P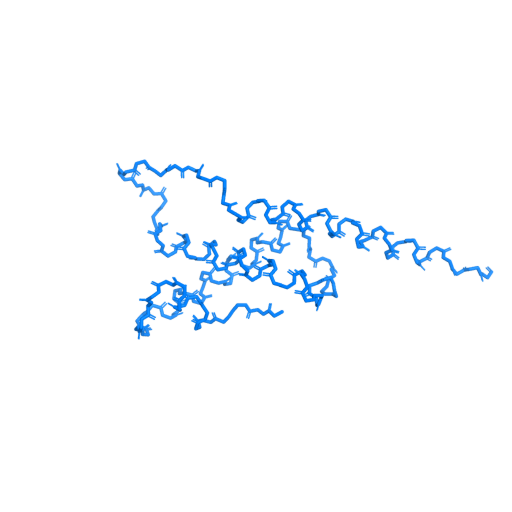rotein AF-A0A288Q6U9-F1 (afdb_monomer)

Structure (mmCIF, N/CA/C/O backbone):
data_AF-A0A288Q6U9-F1
#
_entry.id   AF-A0A288Q6U9-F1
#
loop_
_atom_site.group_PDB
_atom_site.id
_atom_site.type_symbol
_atom_site.label_atom_id
_atom_site.label_alt_id
_atom_site.label_comp_id
_atom_site.label_asym_id
_atom_site.label_entity_id
_atom_site.label_seq_id
_atom_site.pdbx_PDB_ins_code
_atom_site.Cartn_x
_atom_site.Cartn_y
_atom_site.Cartn_z
_atom_site.occupancy
_atom_site.B_iso_or_equiv
_atom_site.auth_seq_id
_atom_site.auth_comp_id
_atom_site.auth_asym_id
_atom_site.auth_atom_id
_atom_site.pdbx_PDB_model_num
ATOM 1 N N . MET A 1 1 ? -7.181 -7.947 3.930 1.00 54.47 1 MET A N 1
ATOM 2 C CA . MET A 1 1 ? -6.429 -8.761 2.941 1.00 54.47 1 MET A CA 1
ATOM 3 C C . MET A 1 1 ? -5.045 -8.141 2.813 1.00 54.47 1 MET A C 1
ATOM 5 O O . MET A 1 1 ? -4.906 -6.974 3.143 1.00 54.47 1 MET A O 1
ATOM 9 N N . ALA A 1 2 ? -4.017 -8.928 2.505 1.00 71.75 2 ALA A N 1
ATOM 10 C CA . ALA A 1 2 ? -2.663 -8.427 2.289 1.00 71.75 2 ALA A CA 1
ATOM 11 C C . ALA A 1 2 ? -2.327 -8.660 0.815 1.00 71.75 2 ALA A C 1
ATOM 13 O O . ALA A 1 2 ? -2.448 -9.798 0.361 1.00 71.75 2 ALA A O 1
ATOM 14 N N . VAL A 1 3 ? -1.955 -7.595 0.098 1.00 92.56 3 VAL A N 1
ATOM 15 C CA . VAL A 1 3 ? -1.509 -7.619 -1.308 1.00 92.56 3 VAL A CA 1
ATOM 16 C C . VAL A 1 3 ? -0.608 -8.822 -1.585 1.00 92.56 3 VAL A C 1
ATOM 18 O O . VAL A 1 3 ? 0.414 -9.003 -0.915 1.00 92.56 3 VAL A O 1
ATOM 21 N N . SER A 1 4 ? -0.972 -9.635 -2.576 1.00 96.50 4 SER A N 1
ATOM 22 C CA . SER A 1 4 ? -0.149 -10.765 -3.001 1.00 96.50 4 SER A CA 1
ATOM 23 C C . SER A 1 4 ? 0.943 -10.329 -3.979 1.00 96.50 4 SER A C 1
ATOM 25 O O . SER A 1 4 ? 0.877 -9.268 -4.605 1.00 96.50 4 SER A O 1
ATOM 27 N N . LEU A 1 5 ? 1.962 -11.177 -4.138 1.00 97.19 5 LEU A N 1
ATOM 28 C CA . LEU A 1 5 ? 3.002 -10.969 -5.143 1.00 97.19 5 LEU A CA 1
ATOM 29 C C . LEU A 1 5 ? 2.411 -10.883 -6.561 1.00 97.19 5 LEU A C 1
ATOM 31 O O . LEU A 1 5 ? 2.811 -10.018 -7.338 1.00 97.19 5 LEU A O 1
ATOM 35 N N . GLU A 1 6 ? 1.424 -11.726 -6.868 1.00 97.19 6 GLU A N 1
ATOM 36 C CA . GLU A 1 6 ? 0.761 -11.754 -8.174 1.00 97.19 6 GLU A CA 1
ATOM 37 C C . GLU A 1 6 ? -0.046 -10.480 -8.453 1.00 97.19 6 GLU A C 1
ATOM 39 O O . GLU A 1 6 ? -0.039 -9.989 -9.582 1.00 97.19 6 GLU A O 1
ATOM 44 N N . ASP A 1 7 ? -0.662 -9.871 -7.434 1.00 96.62 7 ASP A N 1
ATOM 45 C CA . ASP A 1 7 ? -1.368 -8.590 -7.592 1.00 96.62 7 ASP A CA 1
ATOM 46 C C . ASP A 1 7 ? -0.404 -7.478 -8.027 1.00 96.62 7 ASP A C 1
ATOM 48 O O . ASP A 1 7 ? -0.686 -6.710 -8.953 1.00 96.62 7 ASP A O 1
ATOM 52 N N . LEU A 1 8 ? 0.771 -7.413 -7.391 1.00 97.19 8 LEU A N 1
ATOM 53 C CA . LEU A 1 8 ? 1.791 -6.431 -7.748 1.00 97.19 8 LEU A CA 1
ATOM 54 C C . LEU A 1 8 ? 2.393 -6.718 -9.131 1.00 97.19 8 LEU A C 1
ATOM 56 O O . LEU A 1 8 ? 2.563 -5.789 -9.923 1.00 97.19 8 LEU A O 1
ATOM 60 N N . LYS A 1 9 ? 2.685 -7.984 -9.450 1.00 97.88 9 LYS A N 1
ATOM 61 C CA . LYS A 1 9 ? 3.195 -8.391 -10.771 1.00 97.88 9 LYS A CA 1
ATOM 62 C C . LYS A 1 9 ? 2.209 -8.043 -11.882 1.00 97.88 9 LYS A C 1
ATOM 64 O O . LYS A 1 9 ? 2.611 -7.460 -12.889 1.00 97.88 9 LYS A O 1
ATOM 69 N N . SER A 1 10 ? 0.919 -8.283 -11.657 1.00 97.06 10 SER A N 1
ATOM 70 C CA . SER A 1 10 ? -0.161 -7.893 -12.567 1.00 97.06 10 SER A CA 1
ATOM 71 C C . SER A 1 10 ? -0.217 -6.374 -12.776 1.00 97.06 10 SER A C 1
ATOM 73 O O . SER A 1 10 ? -0.260 -5.907 -13.919 1.00 97.06 10 SER A O 1
ATOM 75 N N . SER A 1 11 ? -0.118 -5.587 -11.698 1.00 94.88 11 SER A N 1
ATOM 76 C CA . SER A 1 11 ? -0.063 -4.116 -11.765 1.00 94.88 11 SER A CA 1
ATOM 77 C C . SER A 1 11 ? 1.135 -3.610 -12.579 1.00 94.88 11 SER A C 1
ATOM 79 O O . SER A 1 11 ? 1.005 -2.682 -13.378 1.00 94.88 11 SER A O 1
ATOM 81 N N . LEU A 1 12 ? 2.298 -4.241 -12.408 1.00 95.88 12 LEU A N 1
ATOM 82 C CA . LEU A 1 12 ? 3.549 -3.865 -13.072 1.00 95.88 12 LEU A CA 1
ATOM 83 C C . LEU A 1 12 ? 3.728 -4.475 -14.469 1.00 95.88 12 LEU A C 1
ATOM 85 O O . LEU A 1 12 ? 4.677 -4.106 -15.158 1.00 95.88 12 LEU A O 1
ATOM 89 N N . ARG A 1 13 ? 2.842 -5.390 -14.891 1.00 96.94 13 ARG A N 1
ATOM 90 C CA . ARG A 1 13 ? 2.994 -6.198 -16.117 1.00 96.94 13 ARG A CA 1
ATOM 91 C C . ARG A 1 13 ? 4.310 -6.990 -16.137 1.00 96.94 13 ARG A C 1
ATOM 93 O O . ARG A 1 13 ? 5.011 -7.022 -17.146 1.00 96.94 13 ARG A O 1
ATOM 100 N N . VAL A 1 14 ? 4.653 -7.598 -15.003 1.00 96.25 14 VAL A N 1
ATOM 101 C CA . VAL A 1 14 ? 5.849 -8.435 -14.835 1.00 96.25 14 VAL A CA 1
ATOM 102 C C . VAL A 1 14 ? 5.449 -9.907 -14.872 1.00 96.25 14 VAL A C 1
ATOM 104 O O . VAL A 1 14 ? 4.903 -10.423 -13.904 1.00 96.25 14 VAL A O 1
ATOM 107 N N . ASP A 1 15 ? 5.792 -10.596 -15.959 1.00 95.50 15 ASP A N 1
ATOM 108 C CA . ASP A 1 15 ? 5.473 -12.023 -16.147 1.00 95.50 15 ASP A CA 1
ATOM 109 C C . ASP A 1 15 ? 6.611 -12.970 -15.702 1.00 95.50 15 ASP A C 1
ATOM 111 O O . ASP A 1 15 ? 6.503 -14.189 -15.803 1.00 95.50 15 ASP A O 1
ATOM 115 N N . SER A 1 16 ? 7.733 -12.419 -15.229 1.00 95.31 16 SER A N 1
ATOM 116 C CA . SER A 1 16 ? 8.934 -13.163 -14.819 1.00 95.31 16 SER A CA 1
ATOM 117 C C . SER A 1 16 ? 9.013 -13.338 -13.302 1.00 95.31 16 SER A C 1
ATOM 119 O O . SER A 1 16 ? 8.503 -12.511 -12.552 1.00 95.31 16 SER A O 1
ATOM 121 N N . GLU A 1 17 ? 9.715 -14.375 -12.846 1.00 97.56 17 GLU A N 1
ATOM 122 C CA . GLU A 1 17 ? 10.010 -14.629 -11.426 1.00 97.56 17 GLU A CA 1
ATOM 123 C C . GLU A 1 17 ? 11.340 -14.007 -10.953 1.00 97.56 17 GLU A C 1
ATOM 125 O O . GLU A 1 17 ? 11.677 -14.044 -9.769 1.00 97.56 17 GLU A O 1
ATOM 130 N N . ALA A 1 18 ? 12.123 -13.413 -11.864 1.00 97.50 18 ALA A N 1
ATOM 131 C CA . ALA A 1 18 ? 13.477 -12.925 -11.569 1.00 97.50 18 ALA A CA 1
ATOM 132 C C . ALA A 1 18 ? 13.533 -11.891 -10.427 1.00 97.50 1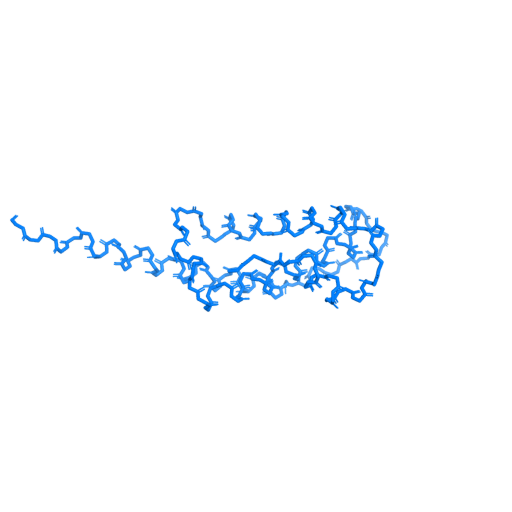8 ALA A C 1
ATOM 134 O O . ALA A 1 18 ? 14.518 -11.833 -9.689 1.00 97.50 18 ALA A O 1
ATOM 135 N N . ASP A 1 19 ? 12.468 -11.103 -10.272 1.00 96.69 19 ASP A N 1
ATOM 136 C CA . ASP A 1 19 ? 12.375 -10.021 -9.292 1.00 96.69 19 ASP A CA 1
ATOM 137 C C . ASP A 1 19 ? 11.474 -10.363 -8.089 1.00 96.69 19 ASP A C 1
ATOM 139 O O . ASP A 1 19 ? 11.256 -9.505 -7.233 1.00 96.69 19 ASP A O 1
ATOM 143 N N . ASP A 1 20 ? 10.978 -11.597 -7.956 1.00 98.00 20 ASP A N 1
ATOM 144 C CA . ASP A 1 20 ? 9.963 -11.967 -6.952 1.00 98.00 20 ASP A CA 1
ATOM 145 C C . ASP A 1 20 ? 10.378 -11.632 -5.515 1.00 98.00 20 ASP A C 1
ATOM 147 O O . ASP A 1 20 ? 9.583 -11.123 -4.715 1.00 98.00 20 ASP A O 1
ATOM 151 N N . LYS A 1 21 ? 11.658 -11.846 -5.187 1.00 97.75 21 LYS A N 1
ATOM 152 C CA . LYS A 1 21 ? 12.213 -11.495 -3.874 1.00 97.75 21 LYS A CA 1
ATOM 153 C C . LYS A 1 21 ? 12.196 -9.984 -3.627 1.00 97.75 21 LYS A C 1
ATOM 155 O O . LYS A 1 21 ? 11.918 -9.556 -2.507 1.00 97.75 21 LYS A O 1
ATOM 160 N N . LEU A 1 22 ? 12.503 -9.180 -4.647 1.00 96.69 22 LEU A N 1
ATOM 161 C CA . LEU A 1 22 ? 12.482 -7.719 -4.549 1.00 96.69 22 LEU A CA 1
ATOM 162 C C . LEU A 1 22 ? 11.047 -7.211 -4.420 1.00 96.69 22 LEU A C 1
ATOM 164 O O . LEU A 1 22 ? 10.755 -6.442 -3.508 1.00 96.69 22 LEU A O 1
ATOM 168 N N . LEU A 1 23 ? 10.149 -7.691 -5.281 1.00 97.62 23 LEU A N 1
ATOM 169 C CA . LEU A 1 23 ? 8.737 -7.316 -5.283 1.00 97.62 23 LEU A CA 1
ATOM 170 C C . LEU A 1 23 ? 8.060 -7.656 -3.951 1.00 97.62 23 LEU A C 1
ATOM 172 O O . LEU A 1 23 ? 7.386 -6.805 -3.374 1.00 97.62 23 LEU A O 1
ATOM 176 N N . SER A 1 24 ? 8.327 -8.841 -3.396 1.00 97.69 24 SER A N 1
ATOM 177 C CA . SER A 1 24 ? 7.840 -9.225 -2.063 1.00 97.69 24 SER A CA 1
ATOM 178 C C . SER A 1 24 ? 8.352 -8.282 -0.967 1.00 97.69 24 SER A C 1
ATOM 180 O O . SER A 1 24 ? 7.601 -7.883 -0.076 1.00 97.69 24 SER A O 1
ATOM 182 N N . GLY A 1 25 ? 9.625 -7.877 -1.045 1.00 97.56 25 GLY A N 1
ATOM 183 C CA . GLY A 1 25 ? 10.206 -6.893 -0.130 1.00 97.56 25 GLY A CA 1
ATOM 184 C C . GLY A 1 25 ? 9.546 -5.516 -0.240 1.00 97.56 25 GLY A C 1
ATOM 185 O O . GLY A 1 25 ? 9.293 -4.875 0.780 1.00 97.56 25 GLY A O 1
ATOM 186 N N . TYR A 1 26 ? 9.214 -5.076 -1.455 1.00 96.94 26 TYR A N 1
ATOM 187 C CA . TYR A 1 26 ? 8.528 -3.804 -1.686 1.00 96.94 26 TYR A CA 1
ATOM 188 C C . TYR A 1 26 ? 7.088 -3.804 -1.180 1.00 96.94 26 TYR A C 1
ATOM 190 O O . TYR A 1 26 ? 6.679 -2.805 -0.590 1.00 96.94 26 TYR A O 1
ATOM 198 N N . ILE A 1 27 ? 6.352 -4.911 -1.327 1.00 97.56 27 ILE A N 1
ATOM 199 C CA . ILE A 1 27 ? 5.018 -5.067 -0.723 1.00 97.56 27 ILE A CA 1
ATOM 200 C C . ILE A 1 27 ? 5.113 -4.902 0.793 1.00 97.56 27 ILE A C 1
ATOM 202 O O . ILE A 1 27 ? 4.381 -4.101 1.372 1.00 97.56 27 ILE A O 1
ATOM 206 N N . LEU A 1 28 ? 6.043 -5.616 1.436 1.00 96.94 28 LEU A N 1
ATOM 207 C CA . LEU A 1 28 ? 6.209 -5.560 2.887 1.00 96.94 28 LEU A CA 1
ATOM 208 C C . LEU A 1 28 ? 6.565 -4.146 3.365 1.00 96.94 28 LEU A C 1
ATOM 210 O O . LEU A 1 28 ? 5.952 -3.645 4.307 1.00 96.94 28 LEU A O 1
ATOM 214 N N . ALA A 1 29 ? 7.529 -3.498 2.707 1.00 95.88 29 ALA A N 1
ATOM 215 C CA . ALA A 1 29 ? 7.943 -2.140 3.045 1.00 95.88 29 ALA A CA 1
ATOM 216 C C . ALA A 1 29 ? 6.794 -1.134 2.873 1.00 95.88 29 ALA A C 1
ATOM 218 O O . ALA A 1 29 ? 6.560 -0.310 3.757 1.00 95.88 29 ALA A O 1
ATOM 219 N N . ALA A 1 30 ? 6.047 -1.229 1.769 1.00 95.00 30 ALA A N 1
ATOM 220 C CA . ALA A 1 30 ? 4.915 -0.353 1.492 1.00 95.00 30 ALA A CA 1
ATOM 221 C C . ALA A 1 30 ? 3.786 -0.546 2.515 1.00 95.00 30 ALA A C 1
ATOM 223 O O . ALA A 1 30 ? 3.300 0.434 3.080 1.00 95.00 30 ALA A O 1
ATOM 224 N N . LEU A 1 31 ? 3.420 -1.796 2.813 1.00 95.12 31 LEU A N 1
ATOM 225 C CA . LEU A 1 31 ? 2.383 -2.116 3.794 1.00 95.12 31 LEU A CA 1
ATOM 226 C C . LEU A 1 31 ? 2.746 -1.588 5.187 1.00 95.12 31 LEU A C 1
ATOM 228 O O . LEU A 1 31 ? 1.906 -0.985 5.855 1.00 95.12 31 LEU A O 1
ATOM 232 N N . GLN A 1 32 ? 3.997 -1.780 5.619 1.00 94.75 32 GLN A N 1
ATOM 233 C CA . GLN A 1 32 ? 4.480 -1.255 6.899 1.00 94.75 32 GLN A CA 1
ATOM 234 C C . GLN A 1 32 ? 4.441 0.272 6.930 1.00 94.75 32 GLN A C 1
ATOM 236 O O . GLN A 1 32 ? 3.949 0.845 7.899 1.00 94.75 32 GLN A O 1
ATOM 241 N N . TYR A 1 33 ? 4.911 0.933 5.869 1.00 94.44 33 TYR A N 1
ATOM 242 C CA . TYR A 1 33 ? 4.857 2.390 5.764 1.00 94.44 33 TYR A CA 1
ATOM 243 C C . TYR A 1 33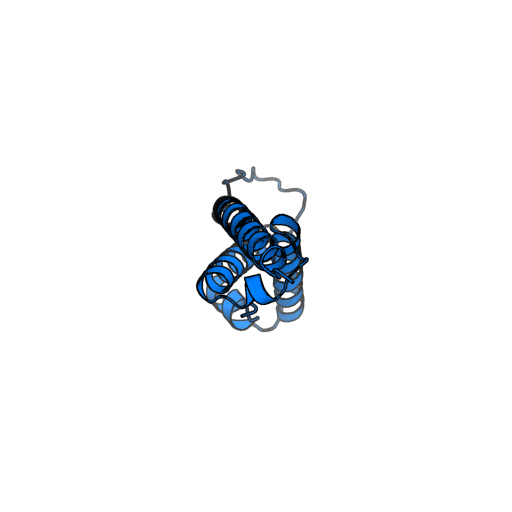 ? 3.421 2.910 5.909 1.00 94.44 33 TYR A C 1
ATOM 245 O O . TYR A 1 33 ? 3.166 3.809 6.709 1.00 94.44 33 TYR A O 1
ATOM 253 N N . ILE A 1 34 ? 2.475 2.309 5.183 1.00 94.38 34 ILE A N 1
ATOM 254 C CA . ILE A 1 34 ? 1.063 2.710 5.187 1.00 94.38 34 ILE A CA 1
ATOM 255 C C . ILE A 1 34 ? 0.428 2.478 6.560 1.00 94.38 34 ILE A C 1
ATOM 257 O O . ILE A 1 34 ? -0.162 3.404 7.116 1.00 94.38 34 ILE A O 1
ATOM 261 N N . LYS A 1 35 ? 0.582 1.283 7.143 1.00 94.56 35 LYS A N 1
ATOM 262 C CA . LYS A 1 35 ? 0.030 0.977 8.472 1.00 94.56 35 LYS A CA 1
ATOM 263 C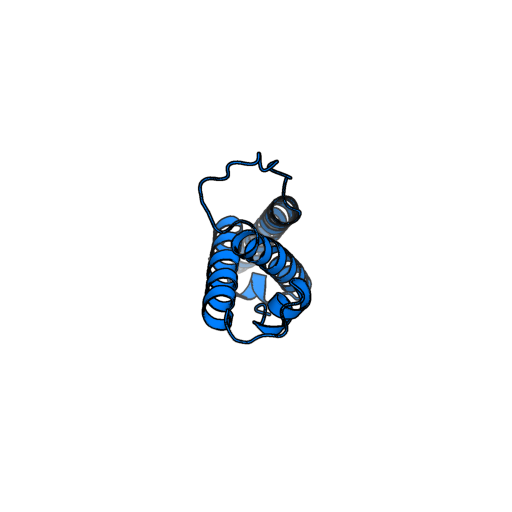 C . LYS A 1 35 ? 0.604 1.892 9.554 1.00 94.56 35 LYS A C 1
ATOM 265 O O . LYS A 1 35 ? -0.156 2.435 10.348 1.00 94.56 35 LYS A O 1
ATOM 270 N N . ASN A 1 36 ? 1.916 2.137 9.542 1.00 94.69 36 ASN A N 1
ATOM 271 C CA . ASN A 1 36 ? 2.562 3.059 10.482 1.00 94.69 36 ASN A CA 1
ATOM 272 C C . ASN A 1 36 ? 2.085 4.504 10.295 1.00 94.69 36 ASN A C 1
ATOM 274 O O . ASN A 1 36 ? 2.021 5.264 11.257 1.00 94.69 36 ASN A O 1
ATOM 278 N N . ALA A 1 37 ? 1.748 4.896 9.065 1.00 94.31 37 ALA A N 1
ATOM 279 C CA . ALA A 1 37 ? 1.203 6.214 8.797 1.00 94.31 37 ALA A CA 1
ATOM 280 C C . ALA A 1 37 ? -0.227 6.373 9.339 1.00 94.31 37 ALA A C 1
ATOM 282 O O . ALA A 1 37 ? -0.571 7.489 9.719 1.00 94.31 37 ALA A O 1
ATOM 283 N N . ILE A 1 38 ? -1.043 5.315 9.365 1.00 95.12 38 ILE A N 1
ATOM 284 C CA . ILE A 1 38 ? -2.449 5.348 9.807 1.00 95.12 38 ILE A CA 1
ATOM 285 C C . ILE A 1 38 ? -2.572 5.142 11.324 1.00 95.12 38 ILE A C 1
ATOM 287 O O . ILE A 1 38 ? -3.221 5.943 11.993 1.00 95.12 38 ILE A O 1
ATOM 291 N N . GLY A 1 39 ? -1.944 4.085 11.845 1.00 93.94 39 GLY A N 1
ATOM 292 C CA . GLY A 1 39 ? -2.042 3.613 13.229 1.00 93.94 39 GLY A CA 1
ATOM 293 C C . GLY A 1 39 ? -2.074 2.081 13.291 1.00 93.94 39 GLY A C 1
ATOM 294 O O . GLY A 1 39 ? -2.689 1.438 12.446 1.00 93.94 39 GLY A O 1
ATOM 295 N N . THR A 1 40 ? -1.393 1.467 14.259 1.00 88.44 40 THR A N 1
ATOM 296 C CA . THR A 1 40 ? -1.141 0.007 14.278 1.00 88.44 40 THR A CA 1
ATOM 297 C C . THR A 1 40 ? -1.693 -0.707 15.509 1.00 88.44 40 THR A C 1
ATOM 299 O O . THR A 1 40 ? -1.312 -1.842 15.774 1.00 88.44 40 THR A O 1
ATOM 302 N N . GLU A 1 41 ? -2.516 -0.036 16.310 1.00 83.69 41 GLU A N 1
ATOM 303 C CA . GLU A 1 41 ? -2.888 -0.524 17.644 1.00 83.69 41 GLU A CA 1
ATOM 304 C C . GLU A 1 41 ? -4.011 -1.566 17.603 1.00 83.69 41 GLU A C 1
ATOM 306 O O . GLU A 1 41 ? -4.133 -2.360 18.534 1.00 83.69 41 GLU A O 1
ATOM 311 N N . ASP A 1 42 ? -4.809 -1.589 16.530 1.00 88.56 42 ASP A N 1
ATOM 312 C CA . ASP A 1 42 ? -5.937 -2.506 16.397 1.00 88.56 42 ASP A CA 1
ATOM 313 C C . ASP A 1 42 ? -6.037 -3.136 15.000 1.00 88.56 42 ASP A C 1
ATOM 315 O O . ASP A 1 42 ? -6.354 -2.474 14.008 1.00 88.56 42 ASP A O 1
ATOM 319 N N . ASP A 1 43 ? -5.803 -4.447 14.928 1.00 90.38 43 ASP A N 1
ATOM 320 C CA . ASP A 1 43 ? -5.931 -5.221 13.691 1.00 90.38 43 ASP A CA 1
ATOM 321 C C . ASP A 1 43 ? -7.388 -5.370 13.222 1.00 90.38 43 ASP A C 1
ATOM 323 O O . ASP A 1 43 ? -7.618 -5.591 12.030 1.00 90.38 43 ASP A O 1
ATOM 327 N N . ALA A 1 44 ? -8.383 -5.211 14.104 1.00 92.94 44 ALA A N 1
ATOM 328 C CA . ALA A 1 44 ? -9.794 -5.312 13.729 1.00 92.94 44 ALA A CA 1
ATOM 329 C C . ALA A 1 44 ? -10.223 -4.175 12.793 1.00 92.94 44 ALA A C 1
ATOM 331 O O . ALA A 1 44 ? -11.046 -4.400 11.908 1.00 92.94 44 ALA A O 1
ATOM 332 N N . PHE A 1 45 ? -9.616 -2.989 12.910 1.00 94.56 45 PHE A N 1
ATOM 333 C CA . PHE A 1 45 ? -9.822 -1.902 11.948 1.00 94.56 45 PHE A CA 1
ATOM 334 C C . PHE A 1 45 ? -9.456 -2.335 10.522 1.00 94.56 45 PHE A C 1
ATOM 336 O O . PHE A 1 45 ? -10.188 -2.085 9.568 1.00 94.56 45 PHE A O 1
ATOM 343 N N . TYR A 1 46 ? -8.338 -3.047 10.379 1.00 94.12 46 TYR A N 1
ATOM 344 C CA . TYR A 1 46 ? -7.850 -3.536 9.091 1.00 94.12 46 TYR A CA 1
ATOM 345 C C . TYR A 1 46 ? -8.605 -4.766 8.575 1.00 94.12 46 TYR A C 1
ATOM 347 O O . TYR A 1 46 ? -8.393 -5.163 7.429 1.00 94.12 46 TYR A O 1
ATOM 355 N N . ALA A 1 47 ? -9.476 -5.372 9.385 1.00 92.50 47 ALA A N 1
ATOM 356 C CA . ALA A 1 47 ? -10.333 -6.476 8.963 1.00 92.50 47 ALA A CA 1
ATOM 357 C C . ALA A 1 47 ? -11.571 -6.001 8.182 1.00 92.50 47 ALA A C 1
ATOM 359 O O . ALA A 1 47 ? -12.154 -6.795 7.442 1.00 92.50 47 ALA A O 1
ATOM 360 N N . ASP A 1 48 ? -11.954 -4.724 8.304 1.00 93.62 48 ASP A N 1
ATOM 361 C CA . ASP A 1 48 ? -13.027 -4.142 7.500 1.00 93.62 48 ASP A CA 1
ATOM 362 C C . ASP A 1 48 ? -12.654 -4.155 6.007 1.00 93.62 48 ASP A C 1
ATOM 364 O O . ASP A 1 48 ? -11.541 -3.791 5.612 1.00 93.62 48 ASP A O 1
ATOM 368 N N . ALA A 1 49 ? -13.592 -4.589 5.161 1.00 93.50 49 ALA A N 1
ATOM 369 C CA . ALA A 1 49 ? -13.352 -4.744 3.730 1.00 93.50 49 ALA A CA 1
ATOM 370 C C . ALA A 1 49 ? -13.052 -3.404 3.039 1.00 93.50 49 ALA A C 1
ATOM 372 O O . ALA A 1 49 ? -12.165 -3.346 2.188 1.00 93.50 49 ALA A O 1
ATOM 373 N N . SER A 1 50 ? -13.737 -2.324 3.425 1.00 92.38 50 SER A N 1
ATOM 374 C CA . SER A 1 50 ? -13.525 -0.990 2.852 1.00 92.38 50 SER A CA 1
ATOM 375 C C . SER A 1 50 ? -12.152 -0.426 3.222 1.00 92.38 50 SER A C 1
ATOM 377 O O . SER A 1 50 ? -11.476 0.165 2.377 1.00 92.38 50 SER A O 1
ATOM 379 N N . VAL A 1 51 ? -11.695 -0.683 4.453 1.00 95.31 51 VAL A N 1
ATOM 380 C CA . VAL A 1 51 ? -10.348 -0.323 4.917 1.00 95.31 51 VAL A CA 1
ATOM 381 C C . VAL A 1 51 ? -9.298 -1.152 4.187 1.00 95.31 51 VAL A C 1
ATOM 383 O O . VAL A 1 51 ? -8.354 -0.591 3.629 1.00 95.31 51 VAL A O 1
ATOM 386 N N . THR A 1 52 ? -9.479 -2.475 4.144 1.00 94.62 52 THR A N 1
ATOM 387 C CA . THR A 1 52 ? -8.590 -3.403 3.433 1.00 94.62 52 THR A CA 1
ATOM 388 C C . THR A 1 52 ? -8.381 -2.960 1.986 1.00 94.62 52 THR A C 1
ATOM 390 O O . THR A 1 52 ? -7.238 -2.823 1.561 1.00 94.62 52 THR A O 1
ATOM 393 N N . THR A 1 53 ? -9.454 -2.688 1.236 1.00 94.69 53 THR A N 1
ATOM 394 C CA . THR A 1 53 ? -9.345 -2.319 -0.184 1.00 94.69 53 THR A CA 1
ATOM 395 C C . THR A 1 53 ? -8.509 -1.056 -0.384 1.00 94.69 53 THR A C 1
ATOM 397 O O . THR A 1 53 ? -7.672 -1.005 -1.283 1.00 94.69 53 THR A O 1
ATOM 400 N N . LEU A 1 54 ? -8.692 -0.043 0.465 1.00 94.88 54 LEU A N 1
ATOM 401 C CA . LEU A 1 54 ? -7.906 1.188 0.400 1.00 94.88 54 LEU A CA 1
ATOM 402 C C . LEU A 1 54 ? -6.427 0.942 0.732 1.00 94.88 54 LEU A C 1
ATOM 404 O O . LEU A 1 54 ? -5.547 1.448 0.033 1.00 94.88 54 LEU A O 1
ATOM 408 N N . VAL A 1 55 ? -6.146 0.138 1.761 1.00 95.06 55 VAL A N 1
ATOM 409 C CA . VAL A 1 55 ? -4.774 -0.244 2.131 1.00 95.06 55 VAL A CA 1
ATOM 410 C C . VAL A 1 55 ? -4.093 -1.016 1.000 1.00 95.06 55 VAL A C 1
ATOM 412 O O . VAL A 1 55 ? -2.935 -0.726 0.689 1.00 95.06 55 VAL A O 1
ATOM 415 N N . ASP A 1 56 ? -4.797 -1.940 0.349 1.00 95.19 56 ASP A N 1
ATOM 416 C CA . ASP A 1 56 ? -4.252 -2.744 -0.748 1.00 95.19 56 ASP A CA 1
ATOM 417 C C . ASP A 1 56 ? -3.900 -1.872 -1.961 1.00 95.19 56 ASP A C 1
ATOM 419 O O . ASP A 1 56 ? -2.781 -1.941 -2.476 1.00 95.19 56 ASP A O 1
ATOM 423 N N . VAL A 1 57 ? -4.801 -0.969 -2.364 1.00 94.06 57 VAL A N 1
ATOM 424 C CA . VAL A 1 57 ? -4.554 -0.016 -3.462 1.00 94.06 57 VAL A CA 1
ATOM 425 C C . VAL A 1 57 ? -3.354 0.881 -3.155 1.00 94.06 57 VAL A C 1
ATOM 427 O O . VAL A 1 57 ? -2.468 1.050 -3.998 1.00 94.06 57 VAL A O 1
ATOM 430 N N . ALA A 1 58 ? -3.289 1.436 -1.943 1.00 93.94 58 ALA A N 1
ATOM 431 C CA . ALA A 1 58 ? -2.168 2.270 -1.523 1.00 93.94 58 ALA A CA 1
ATOM 432 C C . ALA A 1 58 ? -0.844 1.484 -1.517 1.00 93.94 58 ALA A C 1
ATOM 434 O O . ALA A 1 58 ? 0.187 2.019 -1.937 1.00 93.94 58 ALA A O 1
ATOM 435 N N . THR A 1 59 ? -0.880 0.218 -1.090 1.00 95.31 59 THR A N 1
ATOM 436 C CA . THR A 1 59 ? 0.285 -0.678 -1.033 1.00 95.31 59 THR A CA 1
ATOM 437 C C . THR A 1 59 ? 0.809 -0.987 -2.429 1.00 95.31 59 THR A C 1
ATOM 439 O O . THR A 1 59 ? 2.004 -0.818 -2.669 1.00 95.31 59 THR A O 1
ATOM 442 N N . ILE A 1 60 ? -0.067 -1.355 -3.371 1.00 95.44 60 ILE A N 1
ATOM 443 C CA . ILE A 1 60 ? 0.313 -1.609 -4.769 1.00 95.44 60 ILE A CA 1
ATOM 444 C C . ILE A 1 60 ? 0.933 -0.356 -5.392 1.00 95.44 60 ILE A C 1
ATOM 446 O O . ILE A 1 60 ? 1.989 -0.447 -6.021 1.00 95.44 60 ILE A O 1
ATOM 450 N N . ALA A 1 61 ? 0.321 0.815 -5.195 1.00 92.44 61 ALA A N 1
ATOM 451 C CA . ALA A 1 61 ? 0.821 2.070 -5.752 1.00 92.44 61 ALA A CA 1
ATOM 452 C C . ALA A 1 61 ? 2.228 2.414 -5.230 1.00 92.44 61 ALA A C 1
ATOM 454 O O . ALA A 1 61 ? 3.128 2.724 -6.014 1.00 92.44 61 ALA A O 1
ATOM 455 N N . LEU A 1 62 ? 2.443 2.308 -3.917 1.00 92.44 62 LEU A N 1
ATOM 456 C CA . LEU A 1 62 ? 3.729 2.622 -3.299 1.00 92.44 62 LEU A CA 1
ATOM 457 C C . LEU A 1 62 ? 4.810 1.587 -3.652 1.00 92.44 62 LEU A C 1
ATOM 459 O O . LEU A 1 62 ? 5.919 1.968 -4.028 1.00 92.44 62 LEU A O 1
ATOM 463 N N . ALA A 1 63 ? 4.481 0.293 -3.618 1.00 94.38 63 ALA A N 1
ATOM 464 C CA . ALA A 1 63 ? 5.400 -0.774 -4.017 1.00 94.38 63 ALA A CA 1
ATOM 465 C C . ALA A 1 63 ? 5.787 -0.675 -5.504 1.00 94.38 63 ALA A C 1
ATOM 467 O O . ALA A 1 63 ? 6.954 -0.865 -5.856 1.00 94.38 63 ALA A O 1
ATOM 468 N N . SER A 1 64 ? 4.842 -0.295 -6.372 1.00 93.19 64 SER A N 1
ATOM 469 C CA . SER A 1 64 ? 5.120 -0.014 -7.787 1.00 93.19 64 SER A CA 1
ATOM 470 C C . SER A 1 64 ? 6.085 1.162 -7.950 1.00 93.19 64 SER A C 1
ATOM 472 O O . SER A 1 64 ? 6.988 1.118 -8.790 1.00 93.19 64 SER A O 1
ATOM 474 N N . GLY A 1 65 ? 5.942 2.193 -7.112 1.0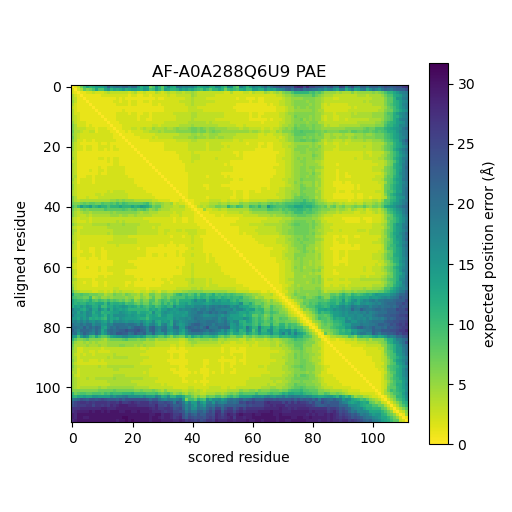0 90.25 65 GLY A N 1
ATOM 475 C CA . GLY A 1 65 ? 6.874 3.316 -7.033 1.00 90.25 65 GLY A CA 1
ATOM 476 C C . GLY A 1 65 ? 8.292 2.878 -6.661 1.00 90.25 65 GLY A C 1
ATOM 477 O O . GLY A 1 65 ? 9.237 3.257 -7.352 1.00 90.25 65 GLY A O 1
ATOM 478 N N . TYR A 1 66 ? 8.446 2.024 -5.644 1.00 91.81 66 TYR A N 1
ATOM 479 C CA . TYR A 1 66 ? 9.752 1.470 -5.254 1.00 91.81 66 TYR A CA 1
ATOM 480 C C . TYR A 1 66 ? 10.419 0.679 -6.381 1.00 91.81 66 TYR A C 1
ATOM 482 O O . TYR A 1 66 ? 11.626 0.801 -6.586 1.00 91.81 66 TYR A O 1
ATOM 490 N N . TYR A 1 67 ? 9.642 -0.098 -7.139 1.00 93.50 67 TYR A N 1
ATOM 491 C CA . TYR A 1 67 ? 10.160 -0.864 -8.272 1.00 93.50 67 TYR A CA 1
ATOM 492 C C . TYR A 1 67 ? 10.532 0.015 -9.474 1.00 93.50 67 TYR A C 1
ATOM 494 O O . TYR A 1 67 ? 11.508 -0.272 -10.171 1.00 93.50 67 TYR A O 1
ATOM 502 N N . THR A 1 68 ? 9.776 1.084 -9.723 1.00 89.88 68 THR A N 1
ATOM 503 C CA . THR A 1 68 ? 9.986 1.978 -10.875 1.00 89.88 68 THR A CA 1
ATOM 504 C C . THR A 1 68 ? 11.136 2.957 -10.629 1.00 89.88 68 THR A C 1
ATOM 506 O O . THR A 1 68 ? 11.945 3.205 -11.521 1.00 89.88 68 THR A O 1
ATOM 509 N N . PHE A 1 69 ? 11.261 3.471 -9.403 1.00 87.25 69 PHE A N 1
ATOM 510 C CA . PHE A 1 69 ? 12.254 4.472 -9.007 1.00 87.25 69 PHE A CA 1
ATOM 511 C C . PHE A 1 69 ? 13.196 3.904 -7.936 1.00 87.25 69 PHE A C 1
ATOM 513 O O . PHE A 1 69 ? 13.149 4.276 -6.767 1.00 87.25 69 PHE A O 1
ATOM 520 N N . ARG A 1 70 ? 14.059 2.965 -8.345 1.00 83.31 70 ARG A N 1
ATOM 521 C CA . ARG A 1 70 ? 14.880 2.142 -7.430 1.00 83.31 70 ARG A CA 1
ATOM 522 C C . ARG A 1 70 ? 16.064 2.867 -6.787 1.00 83.31 70 ARG A C 1
ATOM 524 O O . ARG A 1 70 ? 16.714 2.308 -5.906 1.00 83.31 70 ARG A O 1
ATOM 531 N N . THR A 1 71 ? 16.401 4.067 -7.251 1.00 83.19 71 THR A N 1
ATOM 532 C CA . THR A 1 71 ? 17.569 4.822 -6.791 1.00 83.19 71 THR A CA 1
ATOM 533 C C . THR A 1 71 ? 17.142 6.067 -6.028 1.00 83.19 71 THR A C 1
ATOM 535 O O . THR A 1 71 ? 16.212 6.767 -6.413 1.00 83.19 71 THR A O 1
ATOM 538 N N . SER A 1 72 ? 17.867 6.381 -4.952 1.00 74.50 72 SER A N 1
ATOM 539 C CA . SER A 1 72 ? 17.660 7.616 -4.183 1.00 74.50 72 SER A CA 1
ATOM 540 C C . SER A 1 72 ? 18.058 8.875 -4.959 1.00 74.50 72 SER A C 1
ATOM 542 O O . SER A 1 72 ? 17.606 9.971 -4.636 1.00 74.50 72 SER A O 1
ATOM 544 N N . LEU A 1 73 ? 18.905 8.718 -5.979 1.00 74.56 73 LEU A N 1
ATOM 545 C CA . LEU A 1 73 ? 19.345 9.770 -6.884 1.00 74.56 73 LEU A CA 1
ATOM 546 C C . LEU A 1 73 ? 18.885 9.437 -8.303 1.00 74.56 73 LEU A C 1
ATOM 548 O O . LEU A 1 73 ? 19.076 8.316 -8.776 1.00 74.56 73 LEU A O 1
ATOM 552 N N . SER A 1 74 ? 18.313 10.421 -8.989 1.00 71.75 74 SER A N 1
ATOM 553 C CA . SER A 1 74 ? 17.938 10.336 -10.399 1.00 71.75 74 SER A CA 1
ATOM 554 C C . SER A 1 74 ? 18.515 11.538 -11.140 1.00 71.75 74 SER A C 1
ATOM 556 O O . SER A 1 74 ? 18.485 12.657 -10.633 1.00 71.75 74 SER A O 1
ATOM 558 N N . LEU A 1 75 ? 19.032 11.306 -12.349 1.00 73.94 75 LEU A N 1
ATOM 559 C CA . LEU A 1 75 ? 19.475 12.374 -13.255 1.00 73.94 75 LEU A CA 1
ATOM 560 C C . LEU A 1 75 ? 18.294 13.101 -13.918 1.00 73.94 75 LEU A C 1
ATOM 562 O O . LEU A 1 75 ? 18.470 14.173 -14.489 1.00 73.94 75 LEU A O 1
ATOM 566 N N . VAL A 1 76 ? 17.095 12.518 -13.845 1.00 74.50 76 VAL A 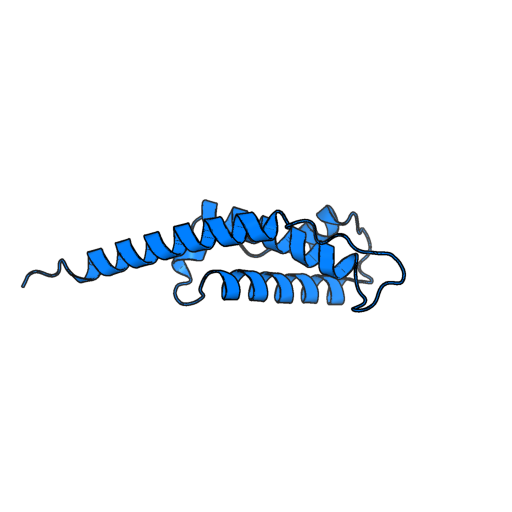N 1
ATOM 567 C CA . VAL A 1 76 ? 15.843 13.099 -14.336 1.00 74.50 76 VAL A CA 1
ATOM 568 C C . VAL A 1 76 ? 15.003 13.529 -13.140 1.00 74.50 76 VAL A C 1
ATOM 570 O O . VAL A 1 76 ? 14.861 12.773 -12.175 1.00 74.50 76 VAL A O 1
ATOM 573 N N . GLN A 1 77 ? 14.438 14.734 -13.204 1.00 66.12 77 GLN A N 1
ATOM 574 C CA . GLN A 1 77 ? 13.565 15.252 -12.157 1.00 66.12 77 GLN A CA 1
ATOM 575 C C . GLN A 1 77 ? 12.331 14.355 -12.006 1.00 66.12 77 GLN A C 1
ATOM 577 O O . GLN A 1 77 ? 11.529 14.221 -12.928 1.00 66.12 77 GLN A O 1
ATOM 582 N N . ALA A 1 78 ? 12.181 13.751 -10.828 1.00 65.06 78 ALA A N 1
ATOM 583 C CA . ALA A 1 78 ? 10.930 13.140 -10.418 1.00 65.06 78 ALA A CA 1
ATOM 584 C C . ALA A 1 78 ? 10.024 14.246 -9.874 1.00 65.06 78 ALA A C 1
ATOM 586 O O . ALA A 1 78 ? 10.416 14.989 -8.971 1.00 65.06 78 ALA A O 1
ATOM 587 N N . PHE A 1 79 ? 8.820 14.371 -10.424 1.00 63.16 79 PHE A N 1
ATOM 588 C CA . PHE A 1 79 ? 7.810 15.222 -9.816 1.00 63.16 79 PHE A CA 1
ATOM 589 C C . PHE A 1 79 ? 7.217 14.462 -8.630 1.00 63.16 79 PHE A C 1
ATOM 591 O O . PHE A 1 79 ? 6.725 13.349 -8.835 1.00 63.16 79 PHE A O 1
ATOM 598 N N . PRO A 1 80 ? 7.245 15.022 -7.408 1.00 59.09 80 PRO A N 1
ATOM 599 C CA . PRO A 1 80 ? 6.443 14.492 -6.322 1.00 59.09 80 PRO A CA 1
ATOM 600 C C . PRO A 1 80 ? 4.980 14.739 -6.688 1.00 59.09 80 PRO A C 1
ATOM 602 O O . PRO A 1 80 ? 4.417 15.795 -6.416 1.00 59.09 80 PRO A O 1
ATOM 605 N N . VAL A 1 81 ? 4.376 13.787 -7.390 1.00 53.25 81 VAL A N 1
ATOM 606 C CA . VAL A 1 81 ? 2.925 13.731 -7.488 1.00 53.25 81 VAL A CA 1
ATOM 607 C C . VAL A 1 81 ? 2.468 13.282 -6.115 1.00 53.25 81 VAL A C 1
ATOM 609 O O . VAL A 1 81 ? 2.987 12.288 -5.600 1.00 53.25 81 VAL A O 1
ATOM 612 N N . ASP A 1 82 ? 1.554 14.035 -5.507 1.00 56.91 82 ASP A N 1
ATOM 613 C CA . ASP A 1 82 ? 0.874 13.581 -4.302 1.00 56.91 82 ASP A CA 1
ATOM 614 C C . ASP A 1 82 ? 0.229 12.243 -4.667 1.00 56.91 82 ASP A C 1
ATOM 616 O O . ASP A 1 82 ? -0.707 12.182 -5.468 1.00 56.91 82 ASP A O 1
ATOM 620 N N . LEU A 1 83 ? 0.865 11.151 -4.241 1.00 59.53 83 LEU A N 1
ATOM 621 C CA . LEU A 1 83 ? 0.468 9.819 -4.662 1.00 59.53 83 LEU A CA 1
ATOM 622 C C . LEU A 1 83 ? -0.992 9.658 -4.250 1.00 59.53 83 LEU A C 1
ATOM 624 O O . LEU A 1 83 ? -1.367 10.083 -3.158 1.00 59.53 83 LEU A O 1
ATOM 628 N N . ALA A 1 84 ? -1.801 8.978 -5.063 1.00 68.44 84 ALA A N 1
ATOM 629 C CA . ALA A 1 84 ? -3.116 8.515 -4.613 1.00 68.44 84 ALA A CA 1
ATOM 630 C C . ALA A 1 84 ? -3.020 7.870 -3.207 1.00 68.44 84 ALA A C 1
ATOM 632 O O . ALA A 1 84 ? -3.902 8.044 -2.373 1.00 68.44 84 ALA A O 1
ATOM 633 N N . THR A 1 85 ? -1.875 7.243 -2.907 1.00 81.94 85 THR A N 1
ATOM 634 C CA . THR A 1 85 ? -1.439 6.776 -1.586 1.00 81.94 85 THR A CA 1
ATOM 635 C C . THR A 1 85 ? -1.571 7.817 -0.461 1.00 81.94 85 THR A C 1
ATOM 637 O O . THR A 1 85 ? -2.101 7.469 0.585 1.00 81.94 85 THR A O 1
ATOM 640 N N . ASN A 1 86 ? -1.142 9.072 -0.624 1.00 87.19 86 ASN A N 1
ATOM 641 C CA . ASN A 1 86 ? -1.206 10.091 0.435 1.00 87.19 86 ASN A CA 1
ATOM 642 C C . ASN A 1 86 ? -2.645 10.511 0.748 1.00 87.19 86 ASN A C 1
ATOM 644 O O . ASN A 1 86 ? -3.016 10.595 1.920 1.00 87.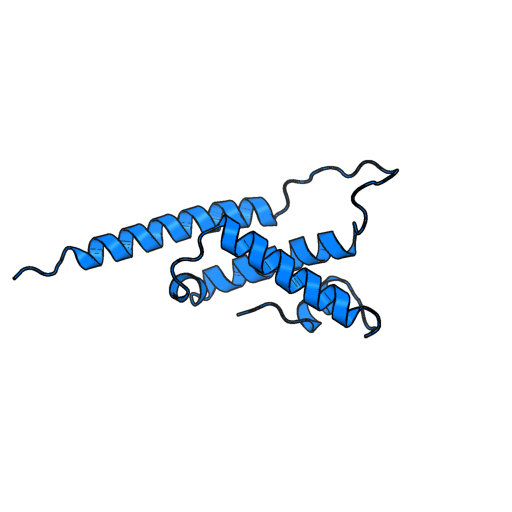19 86 ASN A O 1
ATOM 648 N N . SER A 1 87 ? -3.473 10.718 -0.281 1.00 89.69 87 SER A N 1
ATOM 649 C CA . SER A 1 87 ? -4.902 10.995 -0.087 1.00 89.69 87 SER A CA 1
ATOM 650 C C . SER A 1 87 ? -5.615 9.813 0.581 1.00 89.69 87 SER A C 1
ATOM 652 O O . SER A 1 87 ? -6.393 10.016 1.513 1.00 89.69 87 SER A O 1
ATOM 654 N N . ILE A 1 88 ? -5.295 8.578 0.174 1.00 93.56 88 ILE A N 1
ATOM 655 C CA . ILE A 1 88 ? -5.828 7.357 0.795 1.00 93.56 88 ILE A CA 1
ATOM 656 C C . ILE A 1 88 ? -5.379 7.240 2.260 1.00 93.56 88 ILE A C 1
ATOM 658 O O . ILE A 1 88 ? -6.208 6.984 3.129 1.00 93.56 88 ILE A O 1
ATOM 662 N N . ILE A 1 89 ? -4.099 7.479 2.568 1.00 94.06 89 ILE A N 1
ATOM 663 C CA . ILE A 1 89 ? -3.585 7.479 3.948 1.00 94.06 89 ILE A CA 1
ATOM 664 C C . ILE A 1 89 ? -4.317 8.530 4.790 1.00 94.06 89 ILE A C 1
ATOM 666 O O . ILE A 1 89 ? -4.699 8.241 5.921 1.00 94.06 89 ILE A O 1
ATOM 670 N N . ALA A 1 90 ? -4.539 9.738 4.264 1.00 93.81 90 ALA A N 1
ATOM 671 C CA . ALA A 1 90 ? -5.253 10.792 4.982 1.00 93.81 90 ALA A CA 1
ATOM 672 C C . ALA 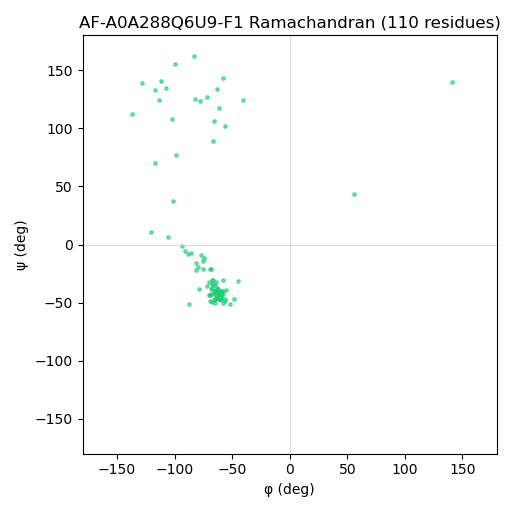A 1 90 ? -6.707 10.399 5.293 1.00 93.81 90 ALA A C 1
ATOM 674 O O . ALA A 1 90 ? -7.161 10.575 6.424 1.00 93.81 90 ALA A O 1
ATOM 675 N N . GLN A 1 91 ? -7.412 9.810 4.324 1.00 94.62 91 GLN A N 1
ATOM 676 C CA . GLN A 1 91 ? -8.757 9.277 4.536 1.00 94.62 91 GLN A CA 1
ATOM 677 C C . GLN A 1 91 ? -8.759 8.166 5.596 1.00 94.62 91 GLN A C 1
ATOM 679 O O . GLN A 1 91 ? -9.568 8.190 6.522 1.00 94.62 91 GLN A O 1
ATOM 684 N N . LEU A 1 92 ? -7.822 7.220 5.502 1.00 95.88 92 LEU A N 1
ATOM 685 C CA . LEU A 1 92 ? -7.705 6.104 6.439 1.00 95.88 92 LEU A CA 1
ATOM 686 C C . LEU A 1 92 ? -7.357 6.558 7.859 1.00 95.88 92 LEU A C 1
ATOM 688 O O . LEU A 1 92 ? -7.887 5.990 8.807 1.00 95.88 92 LEU A O 1
ATOM 692 N N . ARG A 1 93 ? -6.546 7.610 8.025 1.00 96.31 93 ARG A N 1
ATOM 693 C CA . ARG A 1 93 ? -6.304 8.252 9.330 1.00 96.31 93 ARG A CA 1
ATOM 694 C C . ARG A 1 93 ? -7.591 8.790 9.948 1.00 96.31 93 ARG A C 1
ATOM 696 O O . ARG A 1 93 ? -7.822 8.582 11.134 1.00 96.31 93 ARG A O 1
ATOM 703 N N . GLY A 1 94 ? -8.428 9.459 9.153 1.00 95.81 94 GLY A N 1
ATOM 704 C CA . GLY A 1 94 ? -9.733 9.944 9.609 1.00 95.81 94 GLY A CA 1
ATOM 705 C C . GLY A 1 94 ? -10.651 8.799 10.037 1.00 95.81 94 GLY A C 1
ATOM 706 O O . GLY A 1 94 ? -11.224 8.835 11.124 1.00 95.81 94 GLY A O 1
ATOM 707 N N . ASN A 1 95 ? -10.720 7.741 9.227 1.00 95.88 95 ASN A N 1
ATOM 708 C CA . ASN A 1 95 ? -11.497 6.545 9.552 1.00 95.88 95 ASN A CA 1
ATOM 709 C C . ASN A 1 95 ? -10.987 5.859 10.829 1.00 95.88 95 ASN A C 1
ATOM 711 O O . ASN A 1 95 ? -11.789 5.459 11.666 1.00 95.88 95 ASN A O 1
ATOM 715 N N . TYR A 1 96 ? -9.667 5.754 10.997 1.00 96.19 96 TYR A N 1
ATOM 716 C CA . TYR A 1 96 ? -9.048 5.153 12.177 1.00 96.19 96 TYR A CA 1
ATOM 717 C C . TYR A 1 96 ? -9.329 5.966 13.446 1.00 96.19 96 TYR A C 1
ATOM 719 O O . TYR A 1 96 ? -9.677 5.402 14.479 1.00 96.19 96 TYR A O 1
ATOM 727 N N . ALA A 1 97 ? -9.260 7.298 13.362 1.00 94.75 97 ALA A N 1
ATOM 728 C CA . ALA A 1 97 ? -9.609 8.176 14.476 1.00 94.75 97 ALA A CA 1
ATOM 729 C C . ALA A 1 97 ? -11.078 8.009 14.904 1.00 94.75 97 ALA A C 1
ATOM 731 O O . ALA A 1 97 ? -11.354 7.902 16.099 1.00 94.75 97 ALA A O 1
ATOM 732 N N . ASN A 1 98 ? -12.006 7.926 13.944 1.00 94.56 98 ASN A N 1
ATOM 733 C CA . ASN A 1 98 ? -13.421 7.667 14.231 1.00 94.56 98 ASN A CA 1
ATOM 734 C C . ASN A 1 98 ? -13.623 6.285 14.867 1.00 94.56 98 ASN A C 1
ATOM 736 O O . ASN A 1 98 ? -14.300 6.176 15.885 1.00 94.56 98 ASN A O 1
ATOM 740 N N . TYR A 1 99 ? -12.973 5.252 14.325 1.00 94.38 99 TYR A N 1
ATOM 741 C CA . TYR A 1 99 ? -13.010 3.892 14.864 1.00 94.38 99 TYR A CA 1
ATOM 742 C C . TYR A 1 99 ? -12.567 3.832 16.336 1.00 94.38 99 TYR A C 1
ATOM 744 O O . TYR A 1 99 ? -13.248 3.241 17.176 1.00 94.38 99 TYR A O 1
ATOM 752 N N . LEU A 1 100 ? -11.450 4.485 16.673 1.00 92.75 100 LEU A N 1
ATOM 753 C CA . LEU A 1 100 ? -10.966 4.553 18.053 1.00 92.75 100 LEU A CA 1
ATOM 754 C C . LEU A 1 100 ? -11.922 5.334 18.963 1.00 92.75 100 LEU A C 1
ATOM 756 O O . LEU A 1 100 ? -12.144 4.925 20.104 1.00 92.75 100 LEU A O 1
ATOM 760 N N . ALA A 1 101 ? -12.501 6.433 18.472 1.00 91.06 101 ALA A N 1
ATOM 761 C CA . ALA A 1 101 ? -13.466 7.227 19.229 1.00 91.06 101 ALA A CA 1
ATOM 762 C C . ALA A 1 101 ? -14.737 6.426 19.553 1.00 91.06 101 ALA A C 1
ATOM 764 O O . ALA A 1 101 ? -15.198 6.440 20.693 1.00 91.06 101 ALA A O 1
ATOM 765 N N . GLU A 1 102 ? -15.270 5.681 18.583 1.00 90.50 102 GLU A N 1
ATOM 766 C CA . GLU A 1 102 ? -16.422 4.796 18.775 1.00 90.50 102 GLU A CA 1
ATOM 767 C C . GLU A 1 102 ? -16.106 3.676 19.773 1.00 90.50 102 GLU A C 1
ATOM 769 O O . GLU A 1 102 ? -16.884 3.429 20.694 1.00 90.50 102 GLU A O 1
ATOM 774 N N . LYS A 1 103 ? -14.931 3.047 19.665 1.00 86.69 103 LYS A N 1
ATOM 775 C CA . LYS A 1 103 ? -14.496 2.000 20.600 1.00 86.69 103 LYS A CA 1
ATOM 776 C C . LYS A 1 103 ? -14.329 2.525 22.031 1.00 86.69 103 LYS A C 1
ATOM 778 O O . LYS A 1 103 ? -14.742 1.857 22.975 1.00 86.69 103 LYS A O 1
ATOM 783 N N . GLY A 1 104 ? -13.766 3.724 22.195 1.00 75.56 104 GLY A N 1
ATOM 784 C CA . GLY A 1 104 ? -13.639 4.393 23.494 1.00 75.56 104 GLY A CA 1
ATOM 785 C C . GLY A 1 104 ? -14.984 4.829 24.085 1.00 75.56 104 GLY A C 1
ATOM 786 O O . GLY A 1 104 ? -15.172 4.752 25.296 1.00 75.56 104 GLY A O 1
ATOM 787 N N . ALA A 1 105 ? -15.948 5.218 23.246 1.00 59.12 105 ALA A N 1
ATOM 788 C CA . ALA A 1 105 ? -17.319 5.491 23.678 1.00 59.12 105 ALA A CA 1
ATOM 789 C C . ALA A 1 105 ? -18.050 4.219 24.154 1.00 59.12 105 ALA A C 1
ATOM 791 O O . ALA A 1 105 ? -18.870 4.296 25.066 1.00 59.12 105 ALA A O 1
ATOM 792 N N . TYR A 1 106 ? -17.715 3.048 23.598 1.00 52.44 106 TYR A N 1
ATOM 793 C CA . TYR A 1 106 ? -18.251 1.748 24.024 1.00 52.44 106 TYR A CA 1
ATOM 794 C C . TYR A 1 106 ? -17.657 1.213 25.341 1.00 52.44 106 TYR A C 1
ATOM 796 O O . TYR A 1 106 ? -18.291 0.379 25.986 1.00 52.44 106 TYR A O 1
ATOM 804 N N . ASP A 1 107 ? -16.479 1.678 25.772 1.00 54.16 107 ASP A N 1
ATOM 805 C CA . ASP A 1 107 ? -15.873 1.259 27.053 1.00 54.16 107 ASP A CA 1
ATOM 806 C C . ASP A 1 107 ? -16.454 2.027 28.263 1.00 54.16 107 ASP A C 1
ATOM 808 O O . ASP A 1 107 ? -16.343 1.594 29.409 1.00 54.16 107 ASP A O 1
ATOM 812 N N . GLY A 1 108 ? -17.136 3.153 28.013 1.00 49.97 108 GLY A N 1
ATOM 813 C CA . GLY A 1 108 ? -17.766 3.999 29.033 1.00 49.97 108 GLY A CA 1
ATOM 814 C C . GLY A 1 108 ? -19.206 3.629 29.415 1.00 49.97 108 GLY A C 1
ATOM 815 O O . GLY A 1 108 ? -19.718 4.182 30.385 1.00 49.97 108 GLY A O 1
ATOM 816 N N . ASP A 1 109 ? -19.857 2.701 28.701 1.00 49.81 109 ASP A N 1
ATOM 817 C CA . ASP A 1 109 ? -21.247 2.272 28.958 1.00 49.81 109 ASP A CA 1
ATOM 818 C C . ASP A 1 109 ? -21.329 0.931 29.714 1.00 49.81 109 ASP A C 1
ATOM 820 O O . ASP A 1 109 ? -22.193 0.086 29.481 1.00 49.81 109 ASP A O 1
ATOM 824 N N . LYS A 1 110 ? -20.405 0.709 30.655 1.00 48.03 110 LYS A N 1
ATOM 825 C CA . LYS A 1 110 ? -20.619 -0.252 31.746 1.00 48.03 110 LYS A CA 1
ATOM 826 C C . LYS A 1 110 ? -21.065 0.506 32.984 1.00 48.03 110 LYS A C 1
ATOM 828 O O . LYS A 1 110 ? -20.293 0.733 33.911 1.00 48.03 110 LYS A O 1
ATOM 833 N N . SER A 1 111 ? -22.338 0.892 32.980 1.00 45.81 111 SER A N 1
ATOM 834 C CA . SER A 1 111 ? -23.046 1.244 34.206 1.00 45.81 111 SER A CA 1
ATOM 835 C C . SER A 1 111 ? -23.185 -0.010 35.081 1.00 45.81 111 SER A C 1
ATOM 837 O O . SER A 1 111 ? -23.967 -0.911 34.779 1.00 45.81 111 SER A O 1
ATOM 839 N N . THR A 1 112 ? -22.402 -0.061 36.158 1.00 39.97 112 THR A N 1
ATOM 840 C CA . THR A 1 112 ? -22.725 -0.768 37.409 1.00 39.97 112 THR A CA 1
ATOM 841 C C . THR A 1 112 ? -22.455 0.165 38.568 1.00 39.97 112 THR A C 1
ATOM 843 O O . THR A 1 112 ? -21.347 0.749 38.561 1.00 39.97 112 THR A O 1
#

Secondary structure (DSSP, 8-state):
----HHHHHHHHT---STTHHHHHHH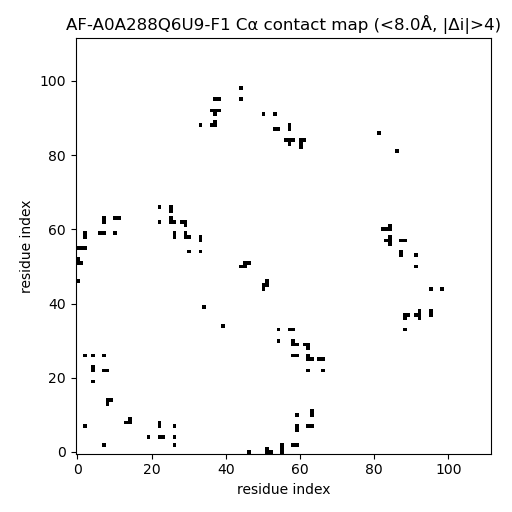HHHHHHHHHHHH--S-HHHHHSHHHHHHHHHHHHHHHHHHHHS--S--SSPPP----HHHHHHHHHHHHHHHHHHHHHHHHS----

Solvent-accessible surface area (backbone atoms only — not comparable to full-atom values): 6617 Å² total; per-residue (Å²): 107,76,79,49,66,64,58,46,27,61,74,70,71,50,91,67,72,89,51,48,72,57,53,48,50,29,42,52,53,26,43,51,52,52,39,67,70,47,60,78,90,56,69,68,63,50,66,37,66,73,50,17,54,51,53,34,54,29,20,46,54,47,20,50,45,49,70,73,56,76,56,98,72,70,98,61,90,78,77,88,63,83,45,73,39,55,61,48,45,54,52,48,30,54,53,47,53,51,52,51,50,54,53,56,58,63,70,70,72,72,90,125

InterPro domains:
  IPR006450 Phage HK97 gp6-like [TIGR01560] (5-93)
  IPR021146 Phage gp6-like head-tail connector protein [PF05135] (4-71)

Organism: NCBI:txid155866

Mean predicted aligned error: 6.54 Å

pLDDT: mean 86.82, std 14.69, range [39.97, 98.0]

Radius of gyration: 17.15 Å; Cα contacts (8 Å, |Δi|>4): 79; chains: 1; bounding box: 42×30×54 Å

Nearest PDB structures (foldseek):
  6sy4-assembly1_A  TM=3.383E-01  e=4.947E+00  Escherichia coli

Foldseek 3Di:
DQADLVNLCVVLVNPDCPCSVVLVVLLVVQLVVLCVLQDPPDCVLCVDPVNVVLSNVLSSQRSSVCVVPVDPDDPDDDDPDVGSNNVSSVVSNVVSVVVVVVVVVVVPPPDD

Sequence (112 aa):
MAVSLEDLKSSLRVDSEADDKLLSGYILAALQYIKNAIGTEDDAFYADASVTTLVDVATIALASGYYTFRTSLSLVQAFPVDLATNSIIAQLRGNYANYLAEKGAYDGDKST